Protein AF-A0A9P5X1P8-F1 (afdb_monomer)

Solvent-accessible surface area (backbone atoms only — not comparable to full-atom values): 3922 Å² total; per-residue (Å²): 131,60,46,53,92,79,78,65,87,77,79,90,70,80,52,28,41,32,75,43,72,47,59,50,81,89,45,60,83,90,55,19,82,38,73,94,43,43,45,84,77,46,52,48,63,37,82,55,85,66,55,90,72,66,60,70,81,86,122

Structure (mmCIF, N/CA/C/O backbone):
data_AF-A0A9P5X1P8-F1
#
_entry.id   AF-A0A9P5X1P8-F1
#
loop_
_atom_site.group_PDB
_atom_site.id
_atom_site.type_symbol
_atom_site.label_atom_id
_atom_site.label_alt_id
_atom_site.label_comp_id
_atom_site.label_asym_id
_atom_site.label_entity_id
_atom_site.label_seq_id
_atom_site.pdbx_PDB_ins_code
_atom_site.Cartn_x
_atom_site.Cartn_y
_atom_site.Cartn_z
_atom_site.occupancy
_atom_site.B_iso_or_equiv
_atom_site.auth_seq_id
_atom_site.auth_comp_id
_atom_site.auth_asym_id
_atom_site.auth_atom_id
_atom_site.pdbx_PDB_model_num
ATOM 1 N N . ASP A 1 1 ? 7.382 5.317 -4.224 1.00 59.06 1 ASP A N 1
ATOM 2 C CA . ASP A 1 1 ? 8.522 4.388 -4.249 1.00 59.06 1 ASP A CA 1
ATOM 3 C C . ASP A 1 1 ? 8.015 3.084 -4.837 1.00 59.06 1 ASP A C 1
ATOM 5 O O . ASP A 1 1 ? 6.957 2.635 -4.409 1.00 59.06 1 ASP A O 1
ATOM 9 N N . GLY A 1 2 ? 8.643 2.574 -5.892 1.00 67.06 2 GLY A N 1
ATOM 10 C CA . GLY A 1 2 ? 8.135 1.423 -6.641 1.00 67.06 2 GLY A CA 1
ATOM 11 C C . GLY A 1 2 ? 9.112 0.257 -6.572 1.00 67.06 2 GLY A C 1
ATOM 12 O O . GLY A 1 2 ? 10.325 0.460 -6.572 1.00 67.06 2 GLY A O 1
ATOM 13 N N . PHE A 1 3 ? 8.593 -0.965 -6.482 1.00 75.06 3 PHE A N 1
ATOM 14 C CA . PHE A 1 3 ? 9.402 -2.166 -6.285 1.00 75.06 3 PHE A CA 1
ATOM 15 C C . PHE A 1 3 ? 9.480 -3.004 -7.563 1.00 75.06 3 PHE A C 1
ATOM 17 O O . PHE A 1 3 ? 8.575 -2.986 -8.396 1.00 75.06 3 PHE A O 1
ATOM 24 N N . ASN A 1 4 ? 10.566 -3.762 -7.722 1.00 78.75 4 ASN A N 1
ATOM 25 C CA . ASN A 1 4 ? 10.683 -4.737 -8.803 1.00 78.75 4 ASN A CA 1
ATOM 26 C C . ASN A 1 4 ? 10.043 -6.065 -8.349 1.00 78.75 4 ASN A C 1
ATOM 28 O O . ASN A 1 4 ? 10.598 -6.712 -7.455 1.00 78.75 4 ASN A O 1
ATOM 32 N N . PRO A 1 5 ? 8.912 -6.496 -8.941 1.00 73.19 5 PRO A N 1
ATOM 33 C CA . PRO A 1 5 ? 8.206 -7.710 -8.521 1.00 73.19 5 PRO A CA 1
ATOM 34 C C . PRO A 1 5 ? 8.987 -8.999 -8.814 1.00 73.19 5 PRO A C 1
ATOM 36 O O . PRO A 1 5 ? 8.685 -10.038 -8.240 1.00 73.19 5 PRO A O 1
ATOM 39 N N . TYR A 1 6 ? 9.993 -8.956 -9.692 1.00 75.31 6 TYR A N 1
ATOM 40 C CA . TYR A 1 6 ? 10.734 -10.139 -10.135 1.00 75.31 6 TYR A CA 1
ATOM 41 C C . TYR A 1 6 ? 11.938 -10.479 -9.246 1.00 75.31 6 TYR A C 1
ATOM 43 O O . TYR A 1 6 ? 12.696 -11.388 -9.577 1.00 75.31 6 TYR A O 1
ATOM 51 N N . GLY A 1 7 ? 12.170 -9.736 -8.156 1.00 67.62 7 GLY A N 1
ATOM 52 C CA . GLY A 1 7 ? 13.246 -9.989 -7.185 1.00 67.62 7 GLY A CA 1
ATOM 53 C C . GLY A 1 7 ? 14.677 -9.793 -7.711 1.00 67.62 7 GLY A C 1
ATOM 54 O O . GLY A 1 7 ? 15.609 -9.677 -6.919 1.00 67.62 7 GLY A O 1
ATOM 55 N N . ASN A 1 8 ? 14.872 -9.702 -9.030 1.00 61.00 8 ASN A N 1
ATOM 56 C CA . ASN A 1 8 ? 16.180 -9.618 -9.660 1.00 61.00 8 ASN A CA 1
ATOM 57 C C . ASN A 1 8 ? 16.530 -8.167 -10.032 1.00 61.00 8 ASN A C 1
ATOM 59 O O . ASN A 1 8 ? 15.926 -7.572 -10.925 1.00 61.00 8 ASN A O 1
ATOM 63 N N . LYS A 1 9 ? 17.519 -7.592 -9.335 1.00 59.09 9 LYS A N 1
ATOM 64 C CA . LYS A 1 9 ? 18.098 -6.266 -9.635 1.00 59.09 9 LYS A CA 1
ATOM 65 C C . LYS A 1 9 ? 19.225 -6.335 -10.674 1.00 59.09 9 LYS A C 1
ATOM 67 O O . LYS A 1 9 ? 19.720 -5.294 -11.097 1.00 59.09 9 LYS A O 1
ATOM 72 N N . GLN A 1 10 ? 19.663 -7.536 -11.058 1.00 58.59 10 GLN A N 1
ATOM 73 C CA . GLN A 1 10 ? 20.784 -7.730 -11.971 1.00 58.59 10 GLN A CA 1
ATOM 74 C C . GLN A 1 10 ? 20.280 -7.988 -13.399 1.00 58.59 10 GLN A C 1
ATOM 76 O O . GLN A 1 10 ? 19.412 -8.825 -13.628 1.00 58.59 10 GLN A O 1
ATOM 81 N N . SER A 1 11 ? 20.880 -7.269 -14.355 1.00 52.97 11 SER A N 1
ATOM 82 C CA . SER A 1 11 ? 20.625 -7.291 -15.807 1.00 52.97 11 SER A CA 1
ATOM 83 C C . SER A 1 11 ? 19.538 -6.338 -16.339 1.00 52.97 11 SER A C 1
ATOM 85 O O . SER A 1 11 ? 18.540 -6.761 -16.915 1.00 52.97 11 SER A O 1
ATOM 87 N N . GLY A 1 12 ? 19.746 -5.023 -16.175 1.00 55.91 12 GLY A N 1
ATOM 88 C CA . GLY A 1 12 ? 19.295 -3.970 -17.111 1.00 55.91 12 GLY A CA 1
ATOM 89 C C . GLY A 1 12 ? 17.789 -3.715 -17.307 1.00 55.91 12 GLY A C 1
ATOM 90 O O . GLY A 1 12 ? 17.422 -2.679 -17.856 1.00 55.91 12 GLY A O 1
ATOM 91 N N . LYS A 1 13 ? 16.898 -4.607 -16.862 1.00 58.78 13 LYS A N 1
ATOM 92 C CA . LYS A 1 13 ? 15.444 -4.438 -16.949 1.00 58.78 13 LYS A CA 1
ATOM 93 C C . LYS A 1 13 ? 14.945 -3.656 -15.741 1.00 58.78 13 LYS A C 1
ATOM 95 O O . LYS A 1 13 ? 14.730 -4.207 -14.665 1.00 58.78 13 LYS A O 1
ATOM 100 N N . GLN A 1 14 ? 14.737 -2.361 -15.941 1.00 67.69 14 GLN A N 1
ATOM 101 C CA . GLN A 1 14 ? 14.042 -1.518 -14.980 1.00 67.69 14 GLN A CA 1
ATOM 102 C C . GLN A 1 14 ? 12.540 -1.804 -15.082 1.00 67.69 14 GLN A C 1
ATOM 104 O O . GLN A 1 14 ? 11.873 -1.329 -15.996 1.00 67.69 14 GLN A O 1
ATOM 109 N N . VAL A 1 15 ? 12.016 -2.611 -14.162 1.00 72.19 15 VAL A N 1
ATOM 110 C CA . VAL A 1 15 ? 10.575 -2.761 -13.934 1.00 72.19 15 VAL A CA 1
ATOM 111 C C . VAL A 1 15 ? 10.289 -2.261 -12.528 1.00 72.19 15 VAL A C 1
ATOM 113 O O . VAL A 1 15 ? 10.986 -2.633 -11.584 1.00 72.19 15 VAL A O 1
ATOM 116 N N . SER A 1 16 ? 9.291 -1.395 -12.403 1.00 77.56 16 SER A N 1
ATOM 117 C CA . SER A 1 16 ? 8.864 -0.825 -11.130 1.00 77.56 16 SER A CA 1
ATOM 118 C C . SER A 1 16 ? 7.351 -0.916 -11.055 1.00 77.56 16 SER A C 1
ATOM 120 O O . SER A 1 16 ? 6.674 -0.593 -12.023 1.00 77.56 16 SER A O 1
ATOM 122 N N . ILE A 1 17 ? 6.815 -1.378 -9.936 1.00 80.06 17 ILE A N 1
ATOM 123 C CA . ILE A 1 17 ? 5.380 -1.403 -9.673 1.00 80.06 17 ILE A CA 1
ATOM 124 C C . ILE A 1 17 ? 5.135 -0.648 -8.373 1.00 80.06 17 ILE A C 1
ATOM 126 O O . ILE A 1 17 ? 5.855 -0.828 -7.392 1.00 80.06 17 ILE A O 1
ATOM 130 N N . SER A 1 18 ? 4.122 0.212 -8.370 1.00 83.19 18 SER A N 1
ATOM 131 C CA . SER A 1 18 ? 3.615 0.868 -7.165 1.00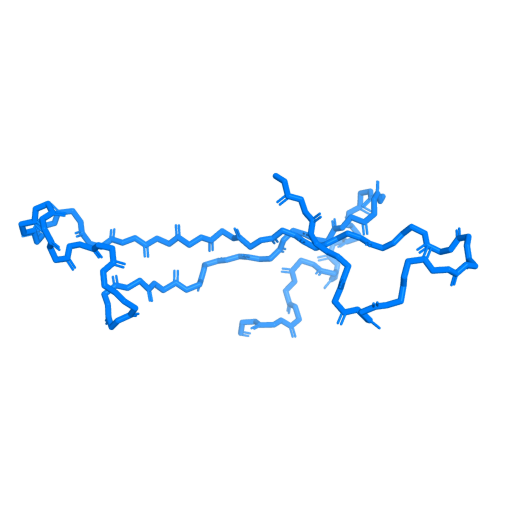 83.19 18 SER A CA 1
ATOM 132 C C . SER A 1 18 ? 2.167 0.450 -6.933 1.00 83.19 18 SER A C 1
ATOM 134 O O . SER A 1 18 ? 1.421 0.248 -7.887 1.00 83.19 18 SER A O 1
ATOM 136 N N . ALA A 1 19 ? 1.761 0.324 -5.675 1.00 86.12 19 ALA A N 1
ATOM 137 C CA . ALA A 1 19 ? 0.391 0.000 -5.297 1.00 86.12 19 ALA A CA 1
ATOM 138 C C . ALA A 1 19 ? -0.221 1.170 -4.524 1.00 86.12 19 ALA A C 1
ATOM 140 O O . ALA A 1 19 ? 0.454 1.815 -3.721 1.00 86.12 19 ALA A O 1
ATOM 141 N N . ILE A 1 20 ? -1.497 1.433 -4.782 1.00 87.12 20 ILE A N 1
ATOM 142 C CA . ILE A 1 20 ? -2.301 2.412 -4.062 1.00 87.12 20 ILE A CA 1
ATOM 143 C C . ILE A 1 20 ? -3.203 1.626 -3.122 1.00 87.12 20 ILE A C 1
ATOM 145 O O . ILE A 1 20 ? -4.003 0.797 -3.558 1.00 87.12 20 ILE A O 1
ATOM 149 N N . TYR A 1 21 ? -3.064 1.892 -1.830 1.00 89.31 21 TYR A N 1
ATOM 150 C CA . TYR A 1 21 ? -3.875 1.291 -0.784 1.00 89.31 21 TYR A CA 1
ATOM 151 C C . TYR A 1 21 ? -4.770 2.352 -0.155 1.00 89.31 21 TYR A C 1
ATOM 153 O O . TYR A 1 21 ? -4.350 3.495 0.027 1.00 89.31 21 TYR A O 1
ATOM 161 N N . ME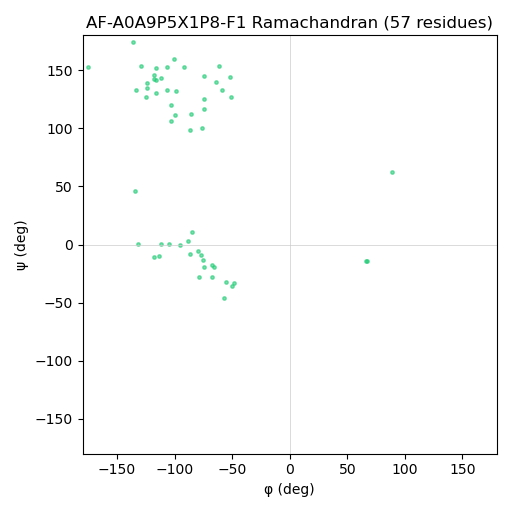T A 1 22 ? -5.990 1.966 0.201 1.00 91.06 22 MET A N 1
ATOM 162 C CA . MET A 1 22 ? -6.901 2.785 0.994 1.00 91.06 22 MET A CA 1
ATOM 163 C C . MET A 1 22 ? -7.187 2.112 2.332 1.00 91.06 22 MET A C 1
ATOM 165 O O . MET A 1 22 ? -7.161 0.889 2.448 1.00 91.06 22 MET A O 1
ATOM 169 N N . THR A 1 23 ? -7.481 2.934 3.334 1.00 92.12 23 THR A N 1
ATOM 170 C CA . THR A 1 23 ? -7.896 2.508 4.670 1.00 92.12 23 THR A CA 1
ATOM 171 C C . THR A 1 23 ? -9.174 3.232 5.079 1.00 92.12 23 THR A C 1
ATOM 173 O O . THR A 1 23 ? -9.437 4.352 4.635 1.00 92.12 23 THR A O 1
ATOM 176 N N . TYR A 1 24 ? -9.957 2.618 5.961 1.00 88.12 24 TYR A N 1
ATOM 177 C CA . TYR A 1 24 ? -11.106 3.262 6.586 1.00 88.12 24 TYR A CA 1
ATOM 178 C C . TYR A 1 24 ? -10.657 4.261 7.656 1.00 88.12 24 TYR A C 1
ATOM 180 O O . TYR A 1 24 ? -10.107 3.873 8.683 1.00 88.12 24 TYR A O 1
ATOM 188 N N . LEU A 1 25 ? -10.962 5.544 7.447 1.00 87.12 25 LEU A N 1
ATOM 189 C CA . LEU A 1 25 ? -10.695 6.614 8.422 1.00 87.12 25 LEU A CA 1
ATOM 190 C C . LEU A 1 25 ? -11.729 6.685 9.557 1.00 87.12 25 LEU A C 1
ATOM 192 O O . LEU A 1 25 ? -11.561 7.444 10.503 1.00 87.12 25 LEU A O 1
ATOM 196 N N . ASN A 1 26 ? -12.790 5.880 9.478 1.00 90.44 26 ASN A N 1
ATOM 197 C CA . ASN A 1 26 ? -13.776 5.747 10.554 1.00 90.44 26 ASN A CA 1
ATOM 198 C C . ASN A 1 26 ? -13.264 4.880 11.717 1.00 90.44 26 ASN A C 1
ATOM 200 O O . ASN A 1 26 ? -13.936 4.765 12.739 1.00 90.44 26 ASN A O 1
ATOM 204 N N . LEU A 1 27 ? -12.113 4.225 11.548 1.00 90.06 27 LEU A N 1
ATOM 205 C CA . LEU A 1 27 ? -11.485 3.419 12.582 1.00 90.06 27 LEU A CA 1
ATOM 206 C C . LEU A 1 27 ? -10.487 4.260 13.395 1.00 90.06 27 LEU A C 1
ATOM 208 O O . LEU A 1 27 ? -9.899 5.195 12.854 1.00 90.06 27 LEU A O 1
ATOM 212 N N . PRO A 1 28 ? -10.243 3.913 14.670 1.00 91.19 28 PRO A N 1
ATOM 213 C CA . PRO A 1 28 ? -9.154 4.489 15.449 1.00 91.19 28 PRO A CA 1
ATOM 214 C C . PRO A 1 28 ? -7.799 4.411 14.724 1.00 91.19 28 PRO A C 1
ATOM 216 O O . PRO A 1 28 ? -7.509 3.436 14.020 1.00 91.19 28 PRO A O 1
ATOM 219 N N . CYS A 1 29 ? -6.965 5.441 14.911 1.00 86.00 29 CYS A N 1
ATOM 220 C CA . CYS A 1 29 ? -5.674 5.609 14.228 1.00 86.00 29 CYS A CA 1
ATOM 221 C C . CYS A 1 29 ? -4.738 4.402 14.416 1.00 86.00 29 CYS A C 1
ATOM 223 O O . CYS A 1 29 ? -3.978 4.038 13.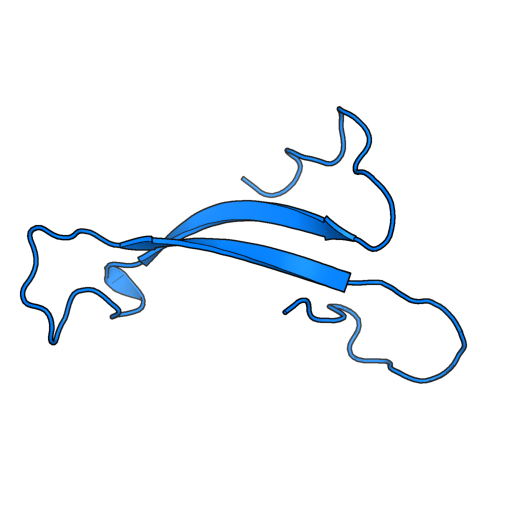519 1.00 86.00 29 CYS A O 1
ATOM 225 N N . ASP A 1 30 ? -4.842 3.742 15.566 1.00 90.44 30 ASP A N 1
ATOM 226 C CA . ASP A 1 30 ? -4.097 2.543 15.929 1.00 90.44 30 ASP A CA 1
ATOM 227 C C . ASP A 1 30 ? -4.468 1.312 15.092 1.00 90.44 30 ASP A C 1
ATOM 229 O O . ASP A 1 30 ? -3.603 0.471 14.863 1.00 90.44 30 ASP A O 1
ATOM 233 N N . ILE A 1 31 ? -5.702 1.215 14.578 1.00 92.62 31 ILE A N 1
ATOM 234 C CA . ILE A 1 31 ? -6.153 0.037 13.820 1.00 92.62 31 ILE A CA 1
ATOM 235 C C . ILE A 1 31 ? -6.445 0.295 12.342 1.00 92.62 31 ILE A C 1
ATOM 237 O O . ILE A 1 31 ? -6.653 -0.670 11.602 1.00 92.62 31 ILE A O 1
ATOM 241 N N . GLN A 1 32 ? -6.469 1.549 11.885 1.00 88.25 32 GLN A N 1
ATOM 242 C CA . GLN A 1 32 ? -6.790 1.874 10.491 1.00 88.25 32 GLN A CA 1
A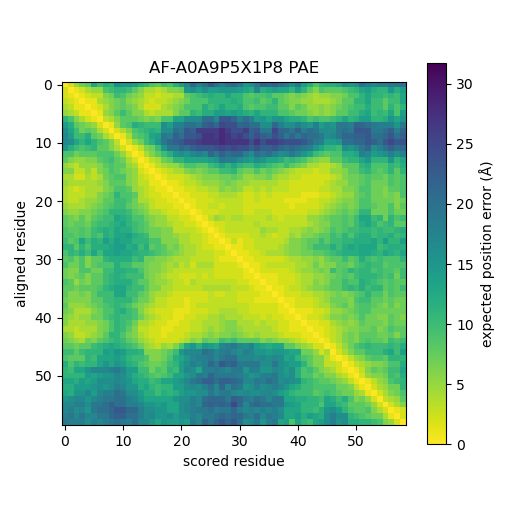TOM 243 C C . GLN A 1 32 ? -5.837 1.152 9.515 1.00 88.25 32 GLN A C 1
ATOM 245 O O . GLN A 1 32 ? -6.278 0.440 8.623 1.00 88.25 32 GLN A O 1
ATOM 250 N N . ASN A 1 33 ? -4.527 1.175 9.775 1.00 88.44 33 ASN A N 1
ATOM 251 C CA . ASN A 1 33 ? -3.523 0.589 8.879 1.00 88.44 33 ASN A CA 1
ATOM 252 C C . ASN A 1 33 ? -3.296 -0.920 9.087 1.00 88.44 33 ASN A C 1
ATOM 254 O O . ASN A 1 33 ? -2.336 -1.480 8.555 1.00 88.44 33 ASN A O 1
ATOM 258 N N . HIS A 1 34 ? -4.141 -1.603 9.866 1.00 92.69 34 HIS A N 1
ATOM 259 C CA . HIS A 1 34 ? -4.071 -3.061 9.956 1.00 92.69 34 HIS A CA 1
ATOM 260 C C . HIS A 1 34 ? -4.403 -3.675 8.595 1.00 92.69 34 HIS A C 1
ATOM 262 O O . HIS A 1 34 ? -5.363 -3.262 7.958 1.00 92.69 34 HIS A O 1
ATOM 268 N N . ILE A 1 35 ? -3.684 -4.727 8.189 1.00 87.19 35 ILE A N 1
ATOM 269 C CA . ILE A 1 35 ? -3.860 -5.395 6.881 1.00 87.19 35 ILE A CA 1
ATOM 270 C C . ILE A 1 35 ? -5.333 -5.746 6.597 1.00 87.19 35 ILE A C 1
ATOM 272 O O . ILE A 1 35 ? -5.792 -5.612 5.471 1.00 87.19 35 ILE A O 1
ATOM 276 N N . LYS A 1 36 ? -6.101 -6.125 7.627 1.00 87.56 36 LYS A N 1
ATOM 277 C CA . LYS A 1 36 ? -7.539 -6.438 7.524 1.00 87.56 36 LYS A CA 1
ATOM 278 C C . LYS A 1 36 ? -8.446 -5.248 7.158 1.00 87.56 36 LYS A C 1
ATOM 280 O O . LYS A 1 36 ? -9.583 -5.463 6.761 1.00 87.56 36 LYS A O 1
ATOM 285 N N . ASN A 1 37 ? -7.967 -4.022 7.344 1.00 89.12 37 ASN A N 1
ATOM 286 C CA . ASN A 1 37 ? -8.700 -2.769 7.145 1.00 89.12 37 ASN A CA 1
ATOM 287 C C . ASN A 1 37 ? -8.162 -1.962 5.952 1.00 89.12 37 ASN A C 1
ATOM 289 O O 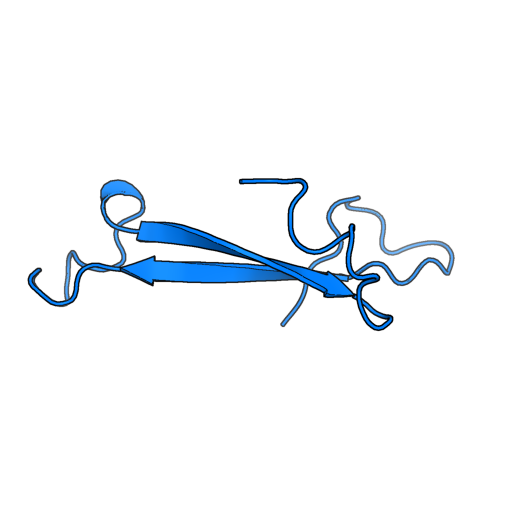. ASN A 1 37 ? -8.672 -0.880 5.658 1.00 89.12 37 ASN A O 1
ATOM 293 N N . VAL A 1 38 ? -7.139 -2.490 5.277 1.00 91.38 38 VAL A N 1
ATOM 294 C CA . VAL A 1 38 ? -6.503 -1.884 4.115 1.00 91.38 38 VAL A CA 1
ATOM 295 C C . VAL A 1 38 ? -6.915 -2.663 2.874 1.00 91.38 38 VAL A C 1
ATOM 297 O O . VAL A 1 38 ? -6.848 -3.889 2.851 1.00 91.38 38 VAL A O 1
ATOM 300 N N . PHE A 1 39 ? -7.323 -1.957 1.826 1.00 89.44 39 PHE A N 1
ATOM 301 C CA . PHE A 1 39 ? -7.700 -2.557 0.552 1.00 89.44 39 PHE A CA 1
ATOM 302 C C . PHE A 1 39 ? -6.872 -1.962 -0.584 1.00 89.44 39 PHE A C 1
ATOM 304 O O . PHE A 1 39 ? -6.574 -0.766 -0.613 1.00 89.44 39 PHE A O 1
ATOM 311 N N . LEU A 1 40 ? -6.453 -2.829 -1.505 1.00 89.25 40 LEU A N 1
ATOM 312 C CA . LEU A 1 40 ? -5.752 -2.440 -2.722 1.00 89.25 40 LEU A CA 1
ATOM 313 C C . LEU A 1 40 ? -6.760 -1.811 -3.686 1.00 89.25 40 LEU A C 1
ATOM 315 O O . LEU A 1 40 ? -7.770 -2.430 -4.007 1.00 89.25 40 LEU A O 1
ATOM 319 N N . VAL A 1 41 ? -6.483 -0.593 -4.148 1.00 89.19 41 VAL A N 1
ATOM 320 C CA . VAL A 1 41 ? -7.401 0.167 -5.019 1.00 89.19 41 VAL A CA 1
ATOM 321 C C . VAL A 1 41 ? -6.827 0.475 -6.389 1.00 89.19 41 VAL A C 1
ATOM 323 O O . VAL A 1 41 ? -7.536 0.950 -7.270 1.00 89.19 41 VAL A O 1
ATOM 326 N N . GLY A 1 42 ? -5.537 0.234 -6.579 1.00 84.50 42 GLY A N 1
ATOM 327 C CA . GLY A 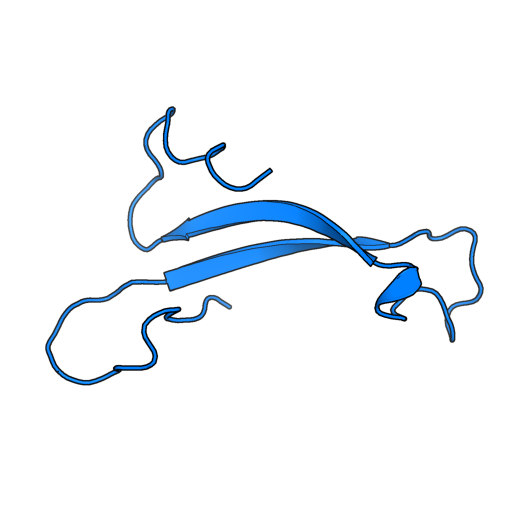1 42 ? -4.896 0.483 -7.852 1.00 84.50 42 GLY A CA 1
ATOM 328 C C . GLY A 1 42 ? -3.460 0.017 -7.855 1.00 84.50 42 GLY A C 1
ATOM 329 O O . GLY A 1 42 ? -2.787 -0.015 -6.823 1.00 84.50 42 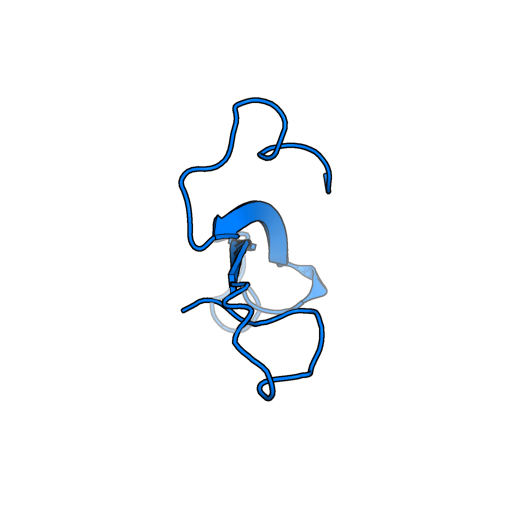GLY A O 1
ATOM 330 N N . ILE A 1 43 ? -2.988 -0.324 -9.044 1.00 85.38 43 ILE A N 1
ATOM 331 C CA . ILE A 1 43 ? -1.593 -0.643 -9.295 1.00 85.38 43 ILE A CA 1
ATOM 332 C C . ILE A 1 43 ? -1.115 0.269 -10.415 1.00 85.38 43 ILE A C 1
ATOM 334 O O . ILE A 1 43 ? -1.729 0.354 -11.474 1.00 85.38 43 ILE A O 1
ATOM 338 N N . VAL A 1 44 ? -0.013 0.964 -10.160 1.00 81.94 44 VAL A N 1
ATOM 339 C CA . VAL A 1 44 ? 0.654 1.831 -11.124 1.00 81.94 44 VAL A CA 1
ATOM 340 C C . VAL A 1 44 ? 1.884 1.086 -11.637 1.00 81.94 44 VAL A C 1
ATOM 342 O O . VAL A 1 44 ? 2.863 0.938 -10.893 1.00 81.94 44 VAL A O 1
ATOM 345 N N . PRO A 1 45 ? 1.857 0.579 -12.880 1.00 76.75 45 PRO A N 1
ATOM 346 C CA . PRO A 1 45 ? 3.044 0.019 -13.498 1.00 76.75 45 PRO A CA 1
ATOM 347 C C . PRO A 1 45 ? 3.988 1.153 -13.918 1.00 76.75 45 PRO A C 1
ATOM 349 O O . PRO A 1 45 ? 3.569 2.227 -14.340 1.00 76.75 45 PRO A O 1
ATOM 352 N N . GLY A 1 46 ? 5.282 0.898 -13.813 1.00 72.25 46 GLY A N 1
ATOM 353 C CA . GLY A 1 46 ? 6.368 1.741 -14.296 1.00 72.25 46 GLY A CA 1
ATOM 354 C C . GLY A 1 46 ? 7.440 0.889 -14.986 1.00 72.25 46 GLY A C 1
ATOM 355 O O . GLY A 1 46 ? 7.373 -0.346 -14.960 1.00 72.25 46 GLY A O 1
ATOM 356 N N . PRO A 1 47 ? 8.465 1.501 -15.608 1.00 66.88 47 PRO A N 1
ATOM 357 C CA . PRO A 1 47 ? 8.854 2.918 -15.548 1.00 66.88 47 PRO A CA 1
ATOM 358 C C . PRO A 1 47 ? 8.316 3.803 -16.691 1.00 66.88 47 PRO A C 1
ATOM 360 O O . PRO A 1 47 ? 8.629 4.988 -16.726 1.00 66.88 47 PRO A O 1
ATOM 363 N N . LYS A 1 48 ? 7.560 3.250 -17.646 1.00 67.19 48 LYS A N 1
ATOM 364 C CA . LYS A 1 48 ? 6.929 4.007 -18.743 1.00 67.19 48 LYS A CA 1
ATOM 365 C C . LYS A 1 48 ? 5.452 4.249 -18.443 1.00 67.19 48 LYS A C 1
ATOM 367 O O . LYS A 1 48 ? 4.883 3.512 -17.641 1.00 67.19 48 LYS A O 1
ATOM 372 N N . GLU A 1 49 ? 4.851 5.245 -19.100 1.00 64.62 49 GLU A N 1
ATOM 373 C CA . GLU A 1 49 ? 3.406 5.476 -19.017 1.00 64.62 49 GLU A CA 1
ATOM 374 C C . GLU A 1 49 ? 2.640 4.174 -19.312 1.00 64.62 49 GLU A C 1
ATOM 376 O O . GLU A 1 49 ? 2.915 3.526 -20.330 1.00 64.62 49 GLU A O 1
ATOM 381 N N . PRO A 1 50 ? 1.716 3.756 -18.427 1.00 62.53 50 PRO A N 1
ATOM 382 C CA . PRO A 1 50 ? 0.853 2.622 -18.705 1.00 62.53 50 PRO A CA 1
ATOM 383 C C . PRO A 1 50 ? 0.045 2.875 -19.974 1.00 62.53 50 PRO A C 1
ATOM 385 O O . PRO A 1 50 ? -0.598 3.913 -20.118 1.00 62.53 50 PRO A O 1
ATOM 388 N N . SER A 1 51 ? 0.003 1.890 -20.869 1.00 66.19 51 SER A N 1
ATOM 389 C CA . SER A 1 51 ? -1.048 1.856 -21.889 1.00 66.19 51 SER A CA 1
ATOM 390 C C . SER A 1 51 ? -2.426 1.746 -21.221 1.00 66.19 51 SER A C 1
ATOM 392 O O . SER A 1 51 ? -2.544 1.198 -20.124 1.00 66.19 51 SER A O 1
ATOM 394 N N . ILE A 1 52 ? -3.480 2.225 -21.894 1.00 64.38 52 ILE A N 1
ATOM 395 C CA . ILE A 1 52 ? -4.874 2.208 -21.397 1.00 64.38 52 ILE A CA 1
ATOM 396 C C . ILE A 1 52 ? -5.290 0.829 -20.856 1.00 64.38 52 ILE A C 1
ATOM 398 O O . ILE A 1 52 ? -6.037 0.739 -19.886 1.00 64.38 52 ILE A O 1
ATOM 402 N N . THR A 1 53 ? -4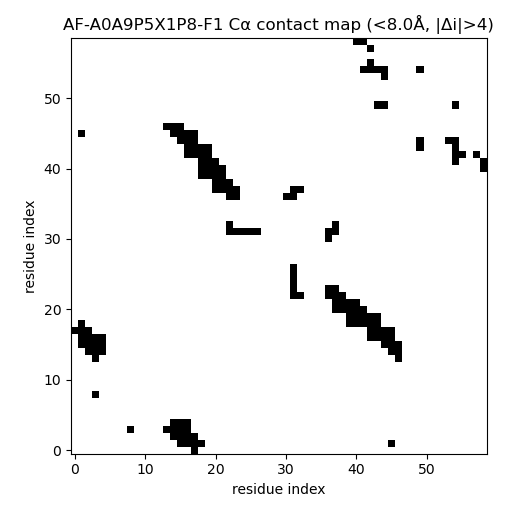.777 -0.252 -21.442 1.00 64.19 53 THR A N 1
ATOM 403 C CA . THR A 1 53 ? -5.079 -1.628 -21.033 1.00 64.19 53 THR A CA 1
ATOM 404 C C . THR A 1 53 ? -4.315 -2.083 -19.787 1.00 64.19 53 THR A C 1
ATOM 406 O O . THR A 1 53 ? -4.821 -2.903 -19.033 1.00 64.19 53 THR A O 1
ATOM 409 N N . GLN A 1 54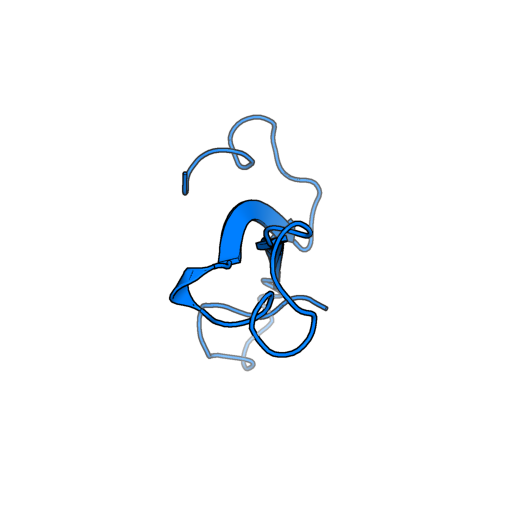 ? -3.124 -1.539 -19.516 1.00 61.28 54 GLN A N 1
ATOM 410 C CA . GLN A 1 54 ? -2.256 -1.988 -18.416 1.00 61.28 54 GLN A CA 1
ATOM 411 C C . GLN A 1 54 ? -2.711 -1.548 -17.020 1.00 61.28 54 GLN A C 1
ATOM 413 O O . GLN A 1 54 ? -2.208 -2.075 -16.030 1.00 61.28 54 GLN A O 1
ATOM 418 N N . VAL A 1 55 ? -3.645 -0.601 -16.925 1.00 60.62 55 VAL A N 1
ATOM 419 C CA . VAL A 1 55 ? -4.102 -0.040 -15.644 1.00 60.62 55 VAL A CA 1
ATOM 420 C C . VAL A 1 55 ? -5.011 -1.014 -14.875 1.00 60.62 55 VAL A C 1
ATOM 422 O O . VAL A 1 55 ? -5.144 -0.884 -13.663 1.00 60.62 55 VAL A O 1
ATOM 425 N N . ASN A 1 56 ? -5.601 -2.019 -15.539 1.00 57.53 56 ASN A N 1
ATOM 426 C CA . ASN A 1 56 ? -6.707 -2.800 -14.970 1.00 57.53 56 ASN A CA 1
ATOM 427 C C . ASN A 1 56 ? -6.589 -4.330 -15.149 1.00 57.53 56 ASN A C 1
ATOM 429 O O . ASN A 1 56 ? -7.540 -4.984 -15.565 1.00 57.53 56 ASN A O 1
ATOM 433 N N . HIS A 1 57 ? -5.418 -4.917 -14.885 1.00 54.97 57 HIS A N 1
ATOM 434 C CA . HIS A 1 57 ? -5.217 -6.377 -14.997 1.00 54.97 57 HIS A CA 1
ATOM 435 C C . HIS A 1 57 ? -5.161 -7.130 -13.658 1.00 54.97 57 HIS A C 1
ATOM 437 O O . HIS A 1 57 ? -4.932 -8.337 -13.656 1.00 54.97 57 HIS A O 1
ATOM 443 N N . LEU A 1 58 ? -5.297 -6.437 -12.525 1.00 55.12 58 LEU A N 1
ATOM 444 C CA . LEU A 1 58 ? -4.976 -6.987 -11.199 1.00 55.12 58 LEU A CA 1
ATOM 445 C C . LEU A 1 58 ? -6.067 -6.759 -10.138 1.00 55.12 58 LEU A C 1
ATOM 447 O O . LEU A 1 58 ? -5.864 -7.162 -8.994 1.00 55.12 58 LEU A O 1
ATOM 451 N N . LEU A 1 59 ? -7.180 -6.118 -10.506 1.00 52.06 59 LEU A N 1
ATOM 452 C CA . LEU A 1 59 ? -8.360 -5.927 -9.657 1.00 52.06 59 LEU A CA 1
ATOM 453 C C . LEU A 1 59 ? -9.487 -6.860 -10.104 1.00 52.06 59 LEU A C 1
ATOM 455 O O . LEU A 1 59 ? -9.659 -7.008 -11.335 1.00 52.06 59 LEU A O 1
#

Radius of gyration: 14.73 Å; Cα contacts (8 Å, |Δi|>4): 78; chains: 1; bounding box: 35×17×38 Å

Secondary structure (DSSP, 8-state):
--B-TTS--SSS---EEEEEEEE-TTS-HHHHTSGGGEEEEEEEEESSPPPTTGGGS--

Mean predicted aligned error: 9.0 Å

Sequence (59 aa):
DGFNPYGNKQSGKQVSISAIYMTYLNLPCDIQNHIKNVFLVGIVPGPKEPSITQVNHLL

pLDDT: mean 75.86, std 13.09, range [52.06, 92.69]

Nearest PDB structures (foldseek):
  8xaa-assembly2_D  TM=2.569E-01  e=8.576E+00  Caenorhabditis elegans

Foldseek 3Di:
DFDDPVPDPPDDDDKTKDWDKDFDPVDPPVCRPPPVRIDTDWMAIDDDHDDPVRTPDPD

Organism: NCBI:txid1400762